Protein AF-A0A382Z2B5-F1 (afdb_monomer)

Radius of gyration: 28.98 Å; Cα contacts (8 Å, |Δi|>4): 302; chains: 1; bounding box: 84×44×71 Å

Organism: NCBI:txid408172

Nearest PDB structures (foldseek):
  7tsw-assembly3_C  TM=3.048E-01  e=2.345E-01  Homo sapiens
  3jzv-assembly1_A  TM=3.361E-01  e=9.614E-01  Rhodospirillum rubrum ATCC 11170
  7tsw-assembly5_E  TM=3.107E-01  e=5.013E-01  Homo sapiens
  7w3o-assembly2_B  TM=2.732E-01  e=3.428E-01  Homo sapiens
  3ebr-assembly1_A  TM=2.627E-01  e=5.899E-01  Cupriavidus pinatubonensis JMP134

Mean predicted aligned error: 12.62 Å

pLDDT: mean 83.78, std 19.38, range [42.56, 98.81]

Sequence (165 aa):
IAITVLVTGLALGCGNHHDHNGHSHGHDHDGHPHDHDDEGHAHEAPNGGVLVELGEDACYLEFLLDESNATRMTFLAHEFHPQEAYVKLPMAQIEVVAKVGDEERKLVFKPVVDALLGNNATHSSEYESAADWLKDTTTFKGRIVHLDFPGGVTHNKPFQFSEKN

Secondary structure (DSSP, 8-state):
---------------------------------------------TTSSEEEEETTTTEEEEEEE-TT-TTEEEEEEEE-SSS-EE--B--S-EEEEEEETTEEEEEEEEE---TTTT-BTTBBSEEEEE-GGGGG-SEEEEEEEEEEETTEEEEEEEEEEE---

Foldseek 3Di:
DDDDDDDDDDDDDDDDDDDDDDDDDDDDDDDDDPPPPPVPPPDDQPVQFDWDADQNQQKIKGWDQDPVDLQKIKIFIWHPPPHTDGFWFQALWWWKWWCDPNDTDIWIWGWDDDVVSPTDNGIHRMTMTGDPCSNVDQKTKMFGQWGAGRNGIDHRRIDIGHRDD

Structure (mmCIF, N/CA/C/O backbone):
data_AF-A0A382Z2B5-F1
#
_entry.id   AF-A0A382Z2B5-F1
#
loop_
_atom_site.group_PDB
_atom_site.id
_atom_site.type_symbol
_atom_site.label_atom_id
_atom_site.label_alt_id
_atom_site.label_comp_id
_atom_site.label_asym_id
_atom_site.label_entity_id
_atom_site.label_seq_id
_atom_site.pdbx_PDB_ins_code
_atom_site.Cartn_x
_atom_site.Cartn_y
_atom_site.Cartn_z
_atom_site.occupancy
_atom_site.B_iso_or_equiv
_atom_site.auth_seq_id
_atom_site.auth_comp_id
_atom_site.auth_asym_id
_atom_site.auth_atom_id
_atom_site.pdbx_PDB_model_num
ATOM 1 N N . ILE A 1 1 ? 59.968 -21.007 -37.759 1.00 47.94 1 ILE A N 1
ATOM 2 C CA . ILE A 1 1 ? 61.415 -20.688 -37.643 1.00 47.94 1 ILE A CA 1
ATOM 3 C C . ILE A 1 1 ? 61.484 -19.202 -37.287 1.00 47.94 1 ILE A C 1
ATOM 5 O O . ILE A 1 1 ? 60.863 -18.443 -38.013 1.00 47.94 1 ILE A O 1
ATOM 9 N N . ALA A 1 2 ? 62.079 -18.739 -36.186 1.00 45.12 2 ALA A N 1
ATOM 10 C CA . ALA A 1 2 ? 62.945 -19.417 -35.216 1.00 45.12 2 ALA A CA 1
ATOM 11 C C . ALA A 1 2 ? 62.451 -19.280 -33.757 1.00 45.12 2 ALA A C 1
ATOM 13 O O . ALA A 1 2 ? 61.670 -18.395 -33.430 1.00 45.12 2 ALA A O 1
ATOM 14 N N . ILE A 1 3 ? 62.943 -20.182 -32.906 1.00 51.78 3 ILE A N 1
ATOM 15 C CA . ILE A 1 3 ? 62.879 -20.165 -31.433 1.00 51.78 3 ILE A CA 1
ATOM 16 C C . ILE A 1 3 ? 64.261 -19.720 -30.928 1.00 51.78 3 ILE A C 1
ATOM 18 O O . ILE A 1 3 ? 65.235 -20.092 -31.582 1.00 51.78 3 ILE A O 1
ATOM 22 N N . THR A 1 4 ? 64.353 -19.003 -29.793 1.00 50.72 4 THR A N 1
ATOM 23 C CA . THR A 1 4 ? 65.436 -19.029 -28.757 1.00 50.72 4 THR A CA 1
ATOM 24 C C . THR A 1 4 ? 65.317 -17.771 -27.858 1.00 50.72 4 THR A C 1
ATOM 26 O O . THR A 1 4 ? 65.152 -16.704 -28.432 1.00 50.72 4 THR A O 1
ATOM 29 N N . VAL A 1 5 ? 65.456 -17.704 -26.516 1.00 48.62 5 VAL A N 1
ATOM 30 C CA . VAL A 1 5 ? 65.461 -18.607 -25.323 1.00 48.62 5 VAL A CA 1
ATOM 31 C C . VAL A 1 5 ? 66.385 -18.002 -24.224 1.00 48.62 5 VAL A C 1
ATOM 33 O O . VAL A 1 5 ? 67.326 -17.295 -24.575 1.00 48.62 5 VAL A O 1
ATOM 36 N N . LEU A 1 6 ? 66.148 -18.372 -22.937 1.00 44.47 6 LEU A N 1
ATOM 37 C CA . LEU A 1 6 ? 66.952 -18.135 -21.695 1.00 44.47 6 LEU A CA 1
ATOM 38 C C . LEU A 1 6 ? 66.955 -16.684 -21.123 1.00 44.47 6 LEU A C 1
ATOM 40 O O . LEU A 1 6 ? 66.713 -15.749 -21.873 1.00 44.47 6 LEU A O 1
ATOM 44 N N . VAL A 1 7 ? 67.165 -16.388 -19.819 1.00 51.75 7 VAL A N 1
ATOM 45 C CA . VAL A 1 7 ? 67.491 -17.161 -18.577 1.00 51.75 7 VAL A CA 1
ATOM 46 C C . VAL A 1 7 ? 66.603 -16.616 -17.419 1.00 51.75 7 VAL A C 1
ATOM 48 O O . VAL A 1 7 ? 66.526 -15.404 -17.260 1.00 51.75 7 VAL A O 1
ATOM 51 N N . THR A 1 8 ? 65.730 -17.380 -16.746 1.00 52.50 8 THR A N 1
ATOM 52 C CA . THR A 1 8 ? 65.886 -18.153 -15.476 1.00 52.50 8 THR A CA 1
ATOM 53 C C . THR A 1 8 ? 66.490 -17.430 -14.252 1.00 52.50 8 THR A C 1
ATOM 55 O O . THR A 1 8 ? 67.622 -16.965 -14.293 1.00 52.50 8 THR A O 1
ATOM 58 N N . GLY A 1 9 ? 65.792 -17.487 -13.107 1.00 47.41 9 GLY A N 1
ATOM 59 C CA . GLY A 1 9 ? 66.338 -17.210 -11.770 1.00 47.41 9 GLY A CA 1
ATOM 60 C C . GLY A 1 9 ? 65.622 -18.048 -10.700 1.00 47.41 9 GLY A C 1
ATOM 61 O O . GLY A 1 9 ? 64.407 -17.950 -10.563 1.00 47.41 9 GLY A O 1
ATOM 62 N N . LEU A 1 10 ? 66.364 -18.893 -9.975 1.00 52.56 10 LEU A N 1
ATOM 63 C CA . LEU A 1 10 ? 65.863 -19.798 -8.928 1.00 52.56 10 LEU A CA 1
ATOM 64 C C . LEU A 1 10 ? 66.629 -19.580 -7.614 1.00 52.56 10 LEU A C 1
ATOM 66 O O . LEU A 1 10 ? 67.855 -19.642 -7.607 1.00 52.56 10 LEU A O 1
ATOM 70 N N . ALA A 1 11 ? 65.893 -19.442 -6.511 1.00 53.88 11 ALA A N 1
ATOM 71 C CA . ALA A 1 11 ? 66.287 -19.806 -5.145 1.00 53.88 11 ALA A CA 1
ATOM 72 C C . ALA A 1 11 ? 64.968 -20.009 -4.366 1.00 53.88 11 ALA A C 1
ATOM 74 O O . ALA A 1 11 ? 64.137 -19.110 -4.358 1.00 53.88 11 ALA A O 1
ATOM 75 N N . LEU A 1 12 ? 64.582 -21.200 -3.894 1.00 53.06 12 LEU A N 1
ATOM 76 C CA . LEU A 1 12 ? 65.213 -22.054 -2.875 1.00 53.06 12 LEU A CA 1
ATOM 77 C C . LEU A 1 12 ? 65.399 -21.346 -1.523 1.00 53.06 12 LEU A C 1
ATOM 79 O O . LEU A 1 12 ? 66.467 -20.824 -1.223 1.00 53.06 12 LEU A O 1
ATOM 83 N N . GLY A 1 13 ? 64.353 -21.412 -0.695 1.00 42.56 13 GLY A N 1
ATOM 84 C CA . GLY A 1 13 ? 64.420 -21.277 0.761 1.00 42.56 13 GLY A CA 1
ATOM 85 C C . GLY A 1 13 ? 63.760 -22.503 1.402 1.00 42.56 13 GLY A C 1
ATOM 86 O O . GLY A 1 13 ? 62.667 -22.886 0.991 1.00 42.56 13 GLY A O 1
ATOM 87 N N . CYS A 1 14 ? 64.434 -23.139 2.364 1.00 55.88 14 CYS A N 1
ATOM 88 C CA . CYS A 1 14 ? 64.019 -24.401 2.990 1.00 55.88 14 CYS A CA 1
ATOM 89 C C . CYS A 1 14 ? 63.964 -24.284 4.524 1.00 55.88 14 CYS A C 1
ATOM 91 O O . CYS A 1 14 ? 64.763 -23.556 5.107 1.00 55.88 14 CYS A O 1
ATOM 93 N N . GLY A 1 15 ? 63.121 -25.107 5.163 1.00 43.97 15 GLY A N 1
ATOM 94 C CA . GLY A 1 15 ? 63.064 -25.311 6.624 1.00 43.97 15 GLY A CA 1
ATOM 95 C C . GLY A 1 15 ? 61.933 -24.535 7.325 1.00 43.97 15 GLY A C 1
ATOM 96 O O . GLY A 1 15 ? 61.539 -23.478 6.852 1.00 43.97 15 GLY A O 1
ATOM 97 N N . ASN A 1 16 ? 61.362 -24.999 8.444 1.00 51.41 16 ASN A N 1
ATOM 98 C CA . ASN A 1 16 ? 61.611 -26.231 9.211 1.00 51.41 16 ASN A CA 1
ATOM 99 C C . ASN A 1 16 ? 60.331 -26.689 9.964 1.00 51.41 16 ASN A C 1
ATOM 101 O O . ASN A 1 16 ? 59.386 -25.920 10.102 1.00 51.41 16 ASN A O 1
ATOM 105 N N . HIS A 1 17 ? 60.311 -27.940 10.433 1.00 49.94 17 HIS A N 1
ATOM 106 C CA . HIS A 1 17 ? 59.176 -28.646 11.057 1.00 49.94 17 HIS A CA 1
ATOM 107 C C . HIS A 1 17 ? 59.132 -28.507 12.609 1.00 49.94 17 HIS A C 1
ATOM 109 O O . HIS A 1 17 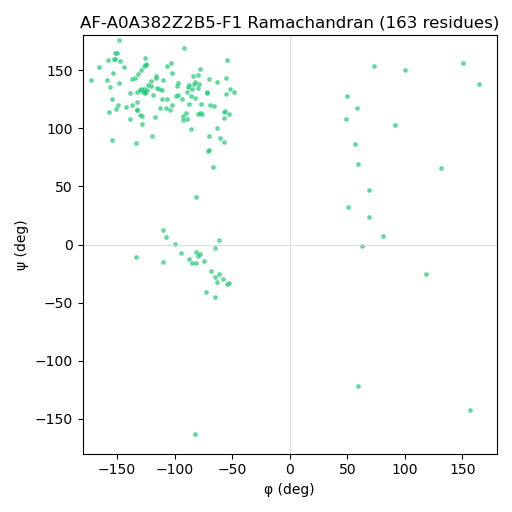? 60.141 -28.153 13.217 1.00 49.94 17 HIS A O 1
ATOM 115 N N . HIS A 1 18 ? 58.003 -28.932 13.204 1.00 45.88 18 HIS A N 1
ATOM 116 C CA . HIS A 1 18 ? 57.774 -29.425 14.588 1.00 45.88 18 HIS A CA 1
ATOM 117 C C . HIS A 1 18 ? 57.370 -28.473 15.747 1.00 45.88 18 HIS A C 1
ATOM 119 O O . HIS A 1 18 ? 58.195 -27.805 16.359 1.00 45.88 18 HIS A O 1
ATOM 125 N N . ASP A 1 19 ? 56.071 -28.524 16.081 1.00 51.38 19 ASP A N 1
ATOM 126 C CA . ASP A 1 19 ? 55.463 -29.135 17.291 1.00 51.38 19 ASP A CA 1
ATOM 127 C C . ASP A 1 19 ? 55.830 -28.717 18.746 1.00 51.38 19 ASP A C 1
ATOM 129 O O . ASP A 1 19 ? 56.902 -28.995 19.271 1.00 51.38 19 ASP A O 1
ATOM 133 N N . HIS A 1 20 ? 54.790 -28.203 19.427 1.00 54.84 20 HIS A N 1
ATOM 134 C CA . HIS A 1 20 ? 54.357 -28.374 20.836 1.00 54.84 20 HIS A CA 1
ATOM 135 C C . HIS A 1 20 ? 55.311 -28.225 22.054 1.00 54.84 20 HIS A C 1
ATOM 137 O O . HIS A 1 20 ? 55.990 -29.162 22.464 1.00 54.84 20 HIS A O 1
ATOM 143 N N . ASN A 1 21 ? 55.134 -27.119 22.796 1.00 50.44 21 ASN A N 1
ATOM 144 C CA . ASN A 1 21 ? 54.899 -27.060 24.261 1.00 50.44 21 ASN A CA 1
ATOM 145 C C . ASN A 1 21 ? 54.574 -25.592 24.647 1.00 50.44 21 ASN A C 1
ATOM 147 O O . ASN A 1 21 ? 55.176 -24.681 24.096 1.00 50.44 21 ASN A O 1
ATOM 151 N N . GLY A 1 22 ? 53.667 -25.243 25.564 1.00 50.78 22 GLY A N 1
ATOM 152 C CA . GLY A 1 22 ? 52.911 -26.072 26.503 1.00 50.78 22 GLY A CA 1
ATOM 153 C C . GLY A 1 22 ? 52.973 -25.517 27.934 1.00 50.78 22 GLY A C 1
ATOM 154 O O . GLY A 1 22 ? 53.540 -26.177 28.795 1.00 50.78 22 GLY A O 1
ATOM 155 N N . HIS A 1 23 ? 52.403 -24.332 28.205 1.00 53.34 23 HIS A N 1
ATOM 156 C CA . HIS A 1 23 ? 52.225 -23.822 29.576 1.00 53.34 23 HIS A CA 1
ATOM 157 C C . HIS A 1 23 ? 50.897 -23.078 29.753 1.00 53.34 23 HIS A C 1
ATOM 159 O O . HIS A 1 23 ? 50.653 -22.052 29.124 1.00 53.34 23 HIS A O 1
ATOM 165 N N . SER A 1 24 ? 50.057 -23.605 30.643 1.00 54.62 24 SER A N 1
ATOM 166 C CA . SER A 1 24 ? 48.762 -23.036 31.007 1.00 54.62 24 SER A CA 1
ATOM 167 C C . SER A 1 24 ? 48.903 -21.976 32.099 1.00 54.62 24 SER A C 1
ATOM 169 O O . SER A 1 24 ? 49.481 -22.253 33.147 1.00 54.62 24 SER A O 1
ATOM 171 N N . HIS A 1 25 ? 48.250 -20.831 31.919 1.00 54.12 25 HIS A N 1
ATOM 172 C CA . HIS A 1 25 ? 47.715 -20.038 33.024 1.00 54.12 25 HIS A CA 1
ATOM 173 C C . HIS A 1 25 ? 46.279 -19.666 32.664 1.00 54.12 25 HIS A C 1
ATOM 175 O O . HIS A 1 25 ? 46.042 -19.014 31.652 1.00 54.12 25 HIS A O 1
ATOM 181 N N . GLY A 1 26 ? 45.325 -20.171 33.446 1.00 51.16 26 GLY A N 1
ATOM 182 C CA . GLY A 1 26 ? 43.907 -19.963 33.188 1.00 51.16 26 GLY A CA 1
ATOM 183 C C . GLY A 1 26 ? 43.441 -18.595 33.666 1.00 51.16 26 GLY A C 1
ATOM 184 O O . GLY A 1 26 ? 43.721 -18.207 34.798 1.00 51.16 26 GLY A O 1
ATOM 185 N N . HIS A 1 27 ? 42.671 -17.926 32.816 1.00 51.59 27 HIS A N 1
ATOM 186 C CA . HIS A 1 27 ? 41.601 -17.035 33.234 1.00 51.59 27 HIS A CA 1
ATOM 187 C C . HIS A 1 27 ? 40.381 -17.385 32.391 1.00 51.59 27 HIS A C 1
ATOM 189 O O . HIS A 1 27 ? 40.426 -17.276 31.165 1.00 51.59 27 HIS A O 1
ATOM 195 N N . ASP A 1 28 ? 39.329 -17.859 33.050 1.00 54.38 28 ASP A N 1
ATOM 196 C CA . ASP A 1 28 ? 38.048 -18.125 32.416 1.00 54.38 28 ASP A CA 1
ATOM 197 C C . ASP A 1 28 ? 37.437 -16.804 31.943 1.00 54.38 28 ASP A C 1
ATOM 199 O O . ASP A 1 28 ? 37.153 -15.917 32.748 1.00 54.38 28 ASP A O 1
ATOM 203 N N . HIS A 1 29 ? 37.212 -16.692 30.637 1.00 59.47 29 HIS A N 1
ATOM 204 C CA . HIS A 1 29 ? 36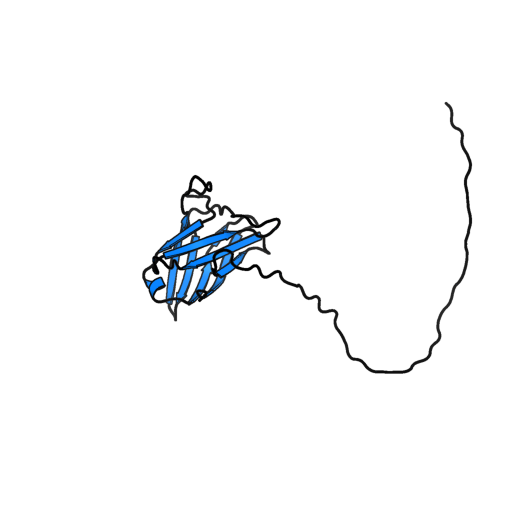.230 -15.769 30.092 1.00 59.47 29 HIS A CA 1
ATOM 205 C C . HIS A 1 29 ? 35.341 -16.539 29.125 1.00 59.47 29 HIS A C 1
ATOM 207 O O . HIS A 1 29 ? 35.789 -17.017 28.082 1.00 59.47 29 HIS A O 1
ATOM 213 N N . ASP A 1 30 ? 34.089 -16.690 29.555 1.00 55.03 30 ASP A N 1
ATOM 214 C CA . ASP A 1 30 ? 33.001 -17.305 28.810 1.00 55.03 30 ASP A CA 1
ATOM 215 C C . ASP A 1 30 ? 32.784 -16.662 27.439 1.00 55.03 30 ASP A C 1
ATOM 217 O O . ASP A 1 30 ? 33.169 -15.522 27.174 1.00 55.03 30 ASP A O 1
ATOM 221 N N . GLY A 1 31 ? 32.137 -17.441 26.576 1.00 53.84 31 GLY A N 1
ATOM 222 C CA . GLY A 1 31 ? 31.957 -17.161 25.164 1.00 53.84 31 GLY A CA 1
ATOM 223 C C . GLY A 1 31 ? 31.461 -15.758 24.821 1.00 53.84 31 GLY A C 1
ATOM 224 O O . GLY A 1 31 ? 30.403 -15.315 25.263 1.00 53.84 31 GLY A O 1
ATOM 225 N N . HIS A 1 32 ? 32.164 -15.154 23.870 1.00 59.28 32 HIS A N 1
ATOM 226 C CA . HIS A 1 32 ? 31.508 -14.364 22.844 1.00 59.28 32 HIS A CA 1
ATOM 227 C C . HIS A 1 32 ? 31.235 -15.287 21.651 1.00 59.28 32 HIS A C 1
ATOM 229 O O . HIS A 1 32 ? 32.189 -15.664 20.961 1.00 59.28 32 HIS A O 1
ATOM 235 N N . PRO A 1 33 ? 29.976 -15.700 21.394 1.00 58.31 33 PRO A N 1
ATOM 236 C CA . PRO A 1 33 ? 29.624 -16.068 20.034 1.00 58.31 33 PRO A CA 1
ATOM 237 C C . PRO A 1 33 ? 29.950 -14.872 19.133 1.00 58.31 33 PRO A C 1
ATOM 239 O O . PRO A 1 33 ? 29.788 -13.717 19.529 1.00 58.31 33 PRO A O 1
ATOM 242 N N . HIS A 1 34 ? 30.425 -15.146 17.922 1.00 56.19 34 HIS A N 1
ATOM 243 C CA . HIS A 1 34 ? 30.306 -14.154 16.868 1.00 56.19 34 HIS A CA 1
ATOM 244 C C . HIS A 1 34 ? 28.824 -14.097 16.522 1.00 56.19 34 HIS A C 1
ATOM 246 O O . HIS A 1 34 ? 28.344 -14.924 15.745 1.00 56.19 34 HIS A O 1
ATOM 252 N N . ASP A 1 35 ? 28.110 -13.173 17.162 1.00 49.75 35 ASP A N 1
ATOM 253 C CA . ASP A 1 35 ? 26.801 -12.768 16.690 1.00 49.75 35 ASP A CA 1
ATOM 254 C C . ASP A 1 35 ? 27.007 -12.278 15.256 1.00 49.75 35 ASP A C 1
ATOM 256 O O . ASP A 1 35 ? 27.667 -11.273 14.984 1.00 49.75 35 ASP A O 1
ATOM 260 N N . HIS A 1 36 ? 26.507 -13.079 14.318 1.00 49.00 36 HIS A N 1
ATOM 261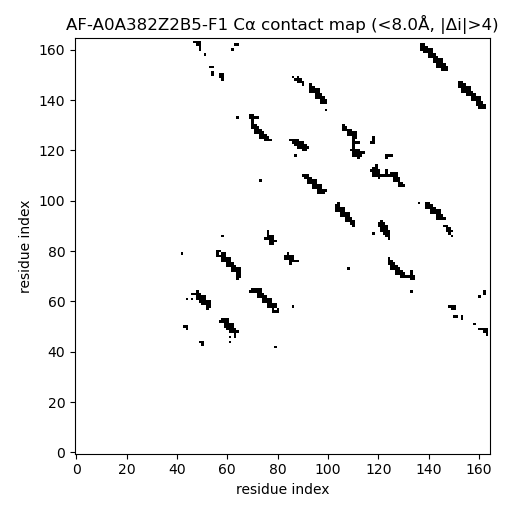 C CA . HIS A 1 36 ? 26.152 -12.579 13.009 1.00 49.00 36 HIS A CA 1
ATOM 262 C C . HIS A 1 36 ? 24.924 -11.707 13.239 1.00 49.00 36 HIS A C 1
ATOM 264 O O . HIS A 1 36 ? 23.791 -12.162 13.084 1.00 49.00 36 HIS A O 1
ATOM 270 N N . AS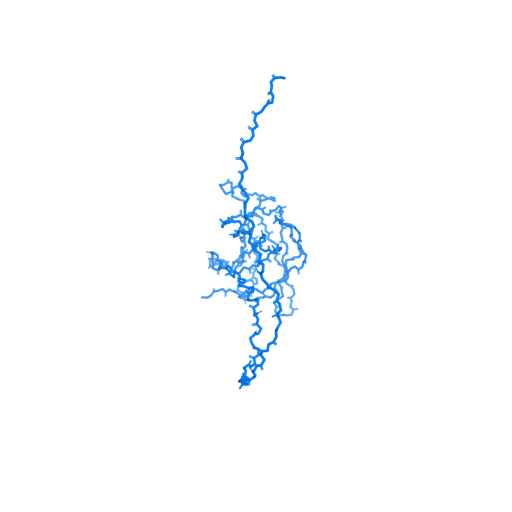P A 1 37 ? 25.173 -10.470 13.665 1.00 44.50 37 ASP A N 1
ATOM 271 C CA . ASP A 1 37 ? 24.234 -9.387 13.458 1.00 44.50 37 ASP A CA 1
ATOM 272 C C . ASP A 1 37 ? 24.073 -9.265 11.938 1.00 44.50 37 ASP A C 1
ATOM 274 O O . ASP A 1 37 ? 24.837 -8.583 11.251 1.00 44.50 37 ASP A O 1
ATOM 278 N N . ASP A 1 38 ? 23.084 -9.981 11.399 1.00 46.91 38 ASP A N 1
ATOM 279 C CA . ASP A 1 38 ? 22.371 -9.529 10.217 1.00 46.91 38 ASP A CA 1
ATOM 280 C C . ASP A 1 38 ? 21.814 -8.149 10.594 1.00 46.91 38 ASP A C 1
ATOM 282 O O . ASP A 1 38 ? 20.720 -8.037 11.154 1.00 46.91 38 ASP A O 1
ATOM 286 N N . GLU A 1 39 ? 22.615 -7.100 10.364 1.00 48.09 39 GLU A N 1
ATOM 287 C CA . GLU A 1 39 ? 22.248 -5.689 10.511 1.00 48.09 39 GLU A CA 1
ATOM 288 C C . GLU A 1 39 ? 21.188 -5.351 9.457 1.00 48.09 39 GLU A C 1
ATOM 290 O O . GLU A 1 39 ? 21.432 -4.595 8.517 1.00 48.09 39 GLU A O 1
ATOM 295 N N . GLY A 1 40 ? 20.004 -5.952 9.603 1.00 49.41 40 GLY A N 1
ATOM 296 C CA . GLY A 1 40 ? 18.863 -5.790 8.724 1.00 49.41 40 GLY A CA 1
ATOM 297 C C . GLY A 1 40 ? 18.581 -4.309 8.570 1.00 49.41 40 GLY A C 1
ATOM 298 O O . GLY A 1 40 ? 18.214 -3.631 9.534 1.00 49.41 40 GLY A O 1
ATOM 299 N N . HIS A 1 41 ? 18.813 -3.805 7.361 1.00 62.78 41 HIS A N 1
ATOM 300 C CA . HIS A 1 41 ? 18.691 -2.397 7.028 1.00 62.78 41 HIS A CA 1
ATOM 301 C C . HIS A 1 41 ? 17.209 -2.013 7.023 1.00 62.78 41 HIS A C 1
ATOM 303 O O . HIS A 1 41 ? 16.558 -1.961 5.987 1.00 62.78 41 HIS A O 1
ATOM 309 N N . ALA A 1 42 ? 16.658 -1.771 8.213 1.00 71.56 42 ALA A N 1
ATOM 310 C CA . ALA A 1 42 ? 15.280 -1.347 8.383 1.00 71.56 42 ALA A CA 1
ATOM 311 C C . ALA A 1 42 ? 15.084 0.019 7.712 1.00 71.56 42 ALA A C 1
ATOM 313 O O . ALA A 1 42 ? 15.450 1.057 8.267 1.00 71.56 42 ALA A O 1
ATOM 314 N N . HIS A 1 43 ? 14.521 0.009 6.505 1.00 82.75 43 HIS A N 1
ATOM 315 C CA . HIS A 1 43 ? 14.213 1.228 5.773 1.00 82.75 43 HIS A CA 1
ATOM 316 C C . HIS A 1 43 ? 13.176 2.065 6.532 1.00 82.75 43 HIS A C 1
ATOM 318 O O . HIS A 1 43 ? 12.210 1.545 7.097 1.00 82.75 43 HIS A O 1
ATOM 324 N N . GLU A 1 44 ? 13.371 3.383 6.538 1.00 88.44 44 GLU A N 1
ATOM 325 C CA . GLU A 1 44 ? 12.346 4.319 6.985 1.00 88.44 44 GLU A CA 1
ATOM 326 C C . GLU A 1 44 ? 11.318 4.528 5.864 1.00 88.44 44 GLU A C 1
ATOM 328 O O . GLU A 1 44 ? 11.645 4.474 4.682 1.00 88.44 44 GLU A O 1
ATOM 333 N N . ALA A 1 45 ? 10.057 4.732 6.243 1.00 91.38 45 ALA A N 1
ATOM 334 C CA . ALA A 1 45 ? 8.948 4.907 5.311 1.00 91.38 45 ALA A CA 1
ATOM 335 C C . ALA A 1 45 ? 9.000 6.329 4.703 1.00 91.38 45 ALA A C 1
ATOM 337 O O . ALA A 1 45 ? 8.806 7.281 5.468 1.00 91.38 45 ALA A O 1
ATOM 338 N N . PRO A 1 46 ? 9.271 6.508 3.390 1.00 92.25 46 PRO A N 1
ATOM 339 C CA . PRO A 1 46 ? 9.596 7.823 2.819 1.00 92.25 46 PRO A CA 1
ATOM 340 C C . PRO A 1 46 ? 8.490 8.876 2.945 1.00 92.25 46 PRO A C 1
ATOM 342 O O . PRO A 1 46 ? 8.774 10.073 2.956 1.00 92.25 46 PRO A O 1
ATOM 345 N N . ASN A 1 47 ? 7.235 8.441 3.054 1.00 92.88 47 ASN A N 1
ATOM 346 C CA . ASN A 1 47 ? 6.053 9.290 3.149 1.00 92.88 47 ASN A CA 1
ATOM 347 C C . ASN A 1 47 ? 5.408 9.237 4.553 1.00 92.88 47 ASN A C 1
ATOM 349 O O . ASN A 1 47 ? 4.294 9.720 4.740 1.00 92.88 47 ASN A O 1
ATOM 353 N N . GLY A 1 48 ? 6.092 8.667 5.555 1.00 92.19 48 GLY A N 1
ATOM 354 C CA . GLY A 1 48 ? 5.601 8.558 6.935 1.00 92.19 48 GLY A CA 1
ATOM 355 C C . GLY A 1 48 ? 4.634 7.394 7.192 1.00 92.19 48 GLY A C 1
ATOM 356 O O . GLY A 1 48 ? 4.101 7.269 8.293 1.00 92.19 48 GLY A O 1
ATOM 357 N N . GLY A 1 49 ? 4.425 6.505 6.224 1.00 94.88 49 GLY A N 1
ATOM 358 C CA . GLY A 1 49 ? 3.508 5.373 6.319 1.00 94.88 49 GLY A CA 1
ATOM 359 C C . GLY A 1 49 ? 4.066 4.137 7.031 1.00 94.88 49 GLY A C 1
ATOM 360 O O . GLY A 1 49 ? 5.077 4.163 7.746 1.00 94.88 49 GLY A O 1
ATOM 361 N N . VAL A 1 50 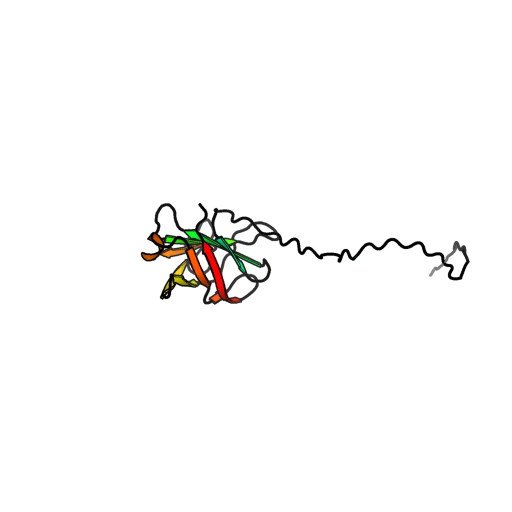? 3.383 3.012 6.815 1.00 96.06 50 VAL A N 1
ATOM 362 C CA . VAL A 1 50 ? 3.756 1.676 7.305 1.00 96.06 50 VAL A CA 1
ATOM 363 C C . VAL A 1 50 ? 4.331 0.853 6.158 1.00 96.06 50 VAL A C 1
ATOM 365 O O . VAL A 1 50 ? 3.602 0.523 5.225 1.00 96.06 50 VAL A O 1
ATOM 368 N N . LEU A 1 51 ? 5.610 0.482 6.246 1.00 96.00 51 LEU A N 1
ATOM 369 C CA . LEU A 1 51 ? 6.260 -0.381 5.259 1.00 96.00 51 LEU A CA 1
ATOM 370 C C . LEU A 1 51 ? 5.903 -1.862 5.449 1.00 96.00 51 LEU A C 1
ATOM 372 O O . LEU A 1 51 ? 5.897 -2.388 6.564 1.00 96.00 51 LEU A O 1
ATOM 376 N N . VAL A 1 52 ? 5.664 -2.544 4.331 1.00 96.06 52 VAL A N 1
ATOM 377 C CA . VAL A 1 52 ? 5.465 -3.992 4.226 1.00 96.06 52 VAL A CA 1
ATOM 378 C C . VAL A 1 52 ? 6.399 -4.532 3.146 1.00 96.06 52 VAL A C 1
ATOM 380 O O . VAL A 1 52 ? 6.140 -4.378 1.956 1.00 96.06 52 VAL A O 1
ATOM 383 N N . GLU A 1 53 ? 7.483 -5.168 3.578 1.00 94.81 53 GLU A N 1
ATOM 384 C CA . GLU A 1 53 ? 8.493 -5.799 2.721 1.00 94.81 53 GLU A CA 1
ATOM 385 C C . GLU A 1 53 ? 7.946 -7.057 2.018 1.00 94.81 53 GLU A C 1
ATOM 387 O O . GLU A 1 53 ? 7.183 -7.844 2.597 1.00 94.81 53 GLU A O 1
ATOM 392 N N . LEU A 1 54 ? 8.340 -7.272 0.766 1.00 93.62 54 LEU A N 1
ATOM 393 C CA . LEU A 1 54 ? 7.938 -8.370 -0.104 1.00 93.62 54 LEU A CA 1
ATOM 394 C C . LEU A 1 54 ? 9.171 -8.981 -0.781 1.00 93.62 54 LEU A C 1
ATOM 396 O O . LEU A 1 54 ? 9.854 -8.320 -1.556 1.00 93.62 54 LEU A O 1
ATOM 400 N N . GLY A 1 55 ? 9.367 -10.284 -0.569 1.00 85.56 55 GLY A N 1
ATOM 401 C CA . GLY A 1 55 ? 10.303 -11.087 -1.353 1.00 85.56 55 GLY A CA 1
ATOM 402 C C . GLY A 1 55 ? 11.779 -10.761 -1.136 1.00 85.56 55 GLY A C 1
ATOM 403 O O . GLY A 1 55 ? 12.480 -10.663 -2.135 1.00 85.56 55 GLY A O 1
ATOM 404 N N . GLU A 1 56 ? 12.225 -10.630 0.120 1.00 86.12 56 GLU A N 1
ATOM 405 C CA . GLU A 1 56 ? 13.634 -10.397 0.485 1.00 86.12 56 GLU A CA 1
ATOM 406 C C . GLU A 1 56 ? 14.146 -9.101 -0.165 1.00 86.12 56 GLU A C 1
ATOM 408 O O . GLU A 1 56 ? 14.914 -9.105 -1.125 1.00 86.12 56 GLU A O 1
ATOM 413 N N . ASP A 1 57 ? 13.613 -7.980 0.329 1.00 83.88 57 ASP A N 1
ATOM 414 C CA . ASP A 1 57 ? 13.884 -6.600 -0.112 1.00 83.88 57 ASP A CA 1
ATOM 415 C C . ASP A 1 57 ? 13.506 -6.232 -1.562 1.00 83.88 57 ASP A C 1
ATOM 417 O O . ASP A 1 57 ? 13.633 -5.069 -1.955 1.00 83.88 57 ASP A O 1
ATOM 421 N N . ALA A 1 58 ? 12.977 -7.168 -2.356 1.00 88.00 58 ALA A N 1
ATOM 422 C CA . ALA A 1 58 ? 12.646 -6.936 -3.765 1.00 88.00 58 ALA A CA 1
ATOM 423 C C . ALA A 1 58 ? 11.555 -5.871 -3.999 1.00 88.00 58 ALA A C 1
ATOM 425 O O . ALA A 1 58 ? 11.579 -5.179 -5.017 1.00 88.00 58 ALA A O 1
ATOM 426 N N . CYS A 1 59 ? 10.585 -5.728 -3.090 1.00 94.06 59 CYS A N 1
ATOM 427 C CA . CYS A 1 59 ? 9.603 -4.644 -3.140 1.00 94.06 59 CYS A CA 1
ATOM 428 C C . CYS A 1 59 ? 9.060 -4.313 -1.746 1.00 94.06 59 CYS A C 1
ATOM 430 O O . CYS A 1 59 ? 8.892 -5.184 -0.899 1.00 94.06 59 CYS A O 1
ATOM 432 N N . TYR A 1 60 ? 8.726 -3.050 -1.521 1.00 96.31 60 TYR A N 1
ATOM 433 C CA . TYR A 1 60 ? 8.147 -2.536 -0.290 1.00 96.31 60 TYR A CA 1
ATOM 434 C C . TYR A 1 60 ? 6.829 -1.826 -0.589 1.00 96.31 60 TYR A C 1
ATOM 436 O O . TYR A 1 60 ? 6.772 -0.993 -1.490 1.00 96.31 60 TYR A O 1
ATOM 444 N N . LEU A 1 61 ? 5.772 -2.112 0.174 1.00 97.62 61 LEU A N 1
ATOM 445 C CA . LEU A 1 61 ? 4.540 -1.317 0.136 1.00 97.62 61 LEU A CA 1
ATOM 446 C C . LEU A 1 61 ? 4.480 -0.387 1.341 1.00 97.62 61 LEU A C 1
ATOM 448 O O . LEU A 1 61 ? 4.445 -0.862 2.473 1.00 97.62 61 LEU A O 1
ATOM 452 N N . GLU A 1 62 ? 4.418 0.916 1.110 1.00 97.69 62 GLU A N 1
ATOM 453 C CA . GLU A 1 62 ? 4.153 1.913 2.140 1.00 97.69 62 GLU A CA 1
ATOM 454 C C . GLU A 1 62 ? 2.651 2.208 2.193 1.00 97.69 62 GLU A C 1
ATOM 456 O O . GLU A 1 62 ? 2.111 2.797 1.263 1.00 97.69 62 GLU A O 1
ATOM 461 N N . PHE A 1 63 ? 1.963 1.803 3.262 1.00 98.00 63 PHE A N 1
ATOM 462 C CA . PHE A 1 63 ? 0.543 2.102 3.481 1.00 98.00 63 PHE A CA 1
ATOM 463 C C . PHE A 1 63 ? 0.362 3.421 4.237 1.00 98.00 63 PHE A C 1
ATOM 465 O O . PHE A 1 63 ? 0.959 3.608 5.301 1.00 98.00 63 PHE A O 1
ATOM 472 N N . LEU A 1 64 ? -0.520 4.287 3.734 1.00 96.19 64 LEU A N 1
ATOM 473 C CA . LEU A 1 64 ? -0.842 5.602 4.293 1.00 96.19 64 LEU A CA 1
ATOM 474 C C . LEU A 1 64 ? -2.356 5.783 4.437 1.00 96.19 64 LEU A C 1
ATOM 476 O O . LEU A 1 64 ? -3.105 5.532 3.492 1.00 96.19 64 LEU A O 1
ATOM 480 N N . LEU A 1 65 ? -2.804 6.266 5.596 1.00 95.81 65 LEU A N 1
ATOM 481 C CA . LEU A 1 65 ? -4.137 6.855 5.734 1.00 95.81 65 LEU A CA 1
ATOM 482 C C . LEU A 1 65 ? -4.062 8.323 5.284 1.00 95.81 65 LEU A C 1
ATOM 484 O O . LEU A 1 65 ? -3.091 9.009 5.585 1.00 95.81 65 LEU A O 1
ATOM 488 N N . ASP A 1 66 ? -5.051 8.800 4.531 1.00 92.88 66 ASP A N 1
ATOM 489 C CA . ASP A 1 66 ? -5.064 10.177 4.031 1.00 92.88 66 ASP A CA 1
ATOM 490 C C . ASP A 1 66 ? -5.533 11.167 5.109 1.00 92.88 66 ASP A C 1
ATOM 492 O O . ASP A 1 66 ? -6.718 11.213 5.452 1.00 92.88 66 ASP A O 1
ATOM 496 N N . GLU A 1 67 ? -4.615 12.019 5.571 1.00 88.94 67 GLU A N 1
ATOM 497 C CA . GLU A 1 67 ? -4.872 13.111 6.524 1.00 88.94 67 GLU A CA 1
ATOM 498 C C . GLU A 1 67 ? -6.023 14.040 6.090 1.00 88.94 67 GLU A C 1
ATOM 500 O O . GLU A 1 67 ? -6.766 14.563 6.924 1.00 88.94 67 GLU A O 1
ATOM 505 N N . SER A 1 68 ? -6.198 14.250 4.780 1.00 91.88 68 SER A N 1
ATOM 506 C CA . SER A 1 68 ? -7.252 15.107 4.221 1.00 91.88 68 SER A CA 1
ATOM 507 C C . SER A 1 68 ? -8.591 14.384 4.038 1.00 91.88 68 SER A C 1
ATOM 509 O O . SER A 1 68 ? -9.623 15.038 3.853 1.00 91.88 68 SER A O 1
ATOM 511 N N . ASN A 1 69 ? -8.610 13.050 4.080 1.00 94.50 69 ASN A N 1
ATOM 512 C CA . ASN A 1 69 ? -9.817 12.238 3.960 1.00 94.50 69 ASN A CA 1
ATOM 513 C C . ASN A 1 69 ? -9.647 10.872 4.643 1.00 94.50 69 ASN A C 1
ATOM 515 O O . ASN A 1 69 ? -9.352 9.874 3.991 1.00 94.50 69 ASN A O 1
ATOM 519 N N . ALA A 1 70 ? -9.992 10.792 5.928 1.00 93.50 70 ALA A N 1
ATOM 520 C CA . ALA A 1 70 ? -9.890 9.577 6.743 1.00 93.50 70 ALA A CA 1
ATOM 521 C C . ALA A 1 70 ? -10.739 8.359 6.278 1.00 93.50 70 ALA A C 1
ATOM 523 O O . ALA A 1 70 ? -10.768 7.338 6.956 1.00 93.50 70 ALA A O 1
ATOM 524 N N . THR A 1 71 ? -11.448 8.416 5.138 1.00 96.75 71 THR A N 1
ATOM 525 C CA . THR A 1 71 ? -11.976 7.199 4.468 1.00 96.75 71 THR A CA 1
ATOM 526 C C . THR A 1 71 ? -11.001 6.553 3.502 1.00 96.75 71 THR A C 1
ATOM 528 O O . THR A 1 71 ? -11.280 5.461 3.012 1.00 96.75 71 THR A O 1
ATOM 531 N N . AR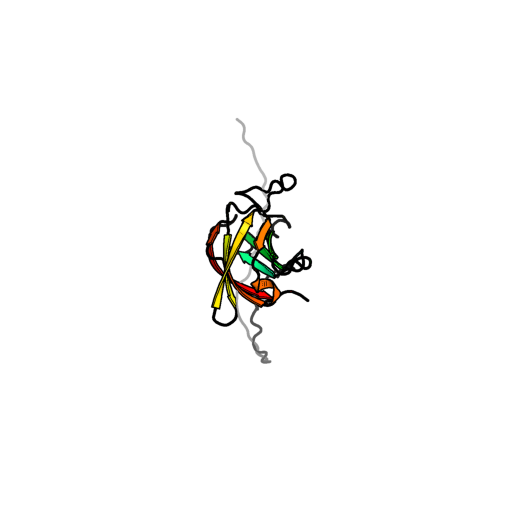G A 1 72 ? -9.920 7.242 3.150 1.00 97.62 72 ARG A N 1
ATOM 532 C CA . ARG A 1 72 ? -9.082 6.941 1.998 1.00 97.62 72 ARG A CA 1
ATOM 533 C C . ARG A 1 72 ? -7.736 6.442 2.488 1.00 97.62 72 ARG A C 1
ATOM 535 O O . ARG A 1 72 ? -7.080 7.086 3.298 1.00 97.62 72 ARG A O 1
ATOM 542 N N . MET A 1 73 ? -7.359 5.267 2.010 1.00 97.81 73 MET A N 1
ATOM 543 C CA . MET A 1 73 ? -6.054 4.675 2.247 1.00 97.81 73 MET A CA 1
ATOM 544 C C . MET A 1 73 ? -5.370 4.499 0.901 1.00 97.81 73 MET A C 1
ATOM 546 O O . MET A 1 73 ? -5.940 3.903 -0.017 1.00 97.81 73 MET A O 1
ATOM 550 N N . THR A 1 74 ? -4.145 4.991 0.812 1.00 98.00 74 THR A N 1
ATOM 551 C CA . THR A 1 74 ? -3.258 4.790 -0.330 1.00 98.00 74 THR A CA 1
ATOM 552 C C . THR A 1 74 ? -2.169 3.808 0.080 1.00 98.00 74 THR A C 1
ATOM 554 O O . THR A 1 74 ? -1.829 3.698 1.260 1.00 98.00 74 THR A O 1
ATOM 557 N N . PHE A 1 75 ? -1.602 3.083 -0.877 1.00 98.12 75 PHE A N 1
ATOM 558 C CA . PHE A 1 75 ? -0.237 2.610 -0.711 1.00 98.12 75 PHE A CA 1
ATOM 559 C C . PHE A 1 75 ? 0.622 2.956 -1.921 1.00 98.12 75 PHE A C 1
ATOM 561 O O . PHE A 1 75 ? 0.141 3.023 -3.058 1.00 98.12 75 PHE A O 1
ATOM 568 N N . LEU A 1 76 ? 1.904 3.148 -1.641 1.00 98.19 76 LEU A N 1
ATOM 569 C CA . LEU A 1 76 ? 2.962 3.370 -2.612 1.00 98.19 76 LEU A CA 1
ATOM 570 C C . LEU A 1 76 ? 3.867 2.135 -2.651 1.00 98.19 76 LEU A C 1
ATOM 572 O O . LEU A 1 76 ? 4.109 1.504 -1.625 1.00 98.19 76 LEU A O 1
ATOM 576 N N . ALA A 1 77 ? 4.329 1.752 -3.836 1.00 97.62 77 ALA A N 1
ATOM 577 C CA . ALA A 1 77 ? 5.214 0.613 -4.045 1.00 97.62 77 ALA A CA 1
ATOM 578 C C . ALA A 1 77 ? 6.630 1.099 -4.371 1.00 97.62 77 ALA A C 1
ATOM 580 O O . ALA A 1 77 ? 6.823 1.862 -5.320 1.00 97.62 77 ALA A O 1
ATOM 581 N N . HIS A 1 78 ? 7.608 0.632 -3.600 1.00 95.56 78 HIS A N 1
ATOM 582 C CA . HIS A 1 78 ? 9.000 1.071 -3.619 1.00 95.56 78 HIS A CA 1
ATOM 583 C C . HIS A 1 78 ? 9.958 -0.106 -3.841 1.00 95.56 78 HIS A C 1
ATOM 585 O O . HIS A 1 78 ? 9.660 -1.246 -3.480 1.00 95.56 78 HIS A O 1
ATOM 591 N N . GLU A 1 79 ? 11.128 0.191 -4.391 1.00 92.38 79 GLU A N 1
ATOM 592 C CA . GLU A 1 79 ? 12.374 -0.556 -4.205 1.00 92.38 79 GLU A CA 1
ATOM 593 C C . GLU A 1 79 ? 13.356 0.391 -3.504 1.00 92.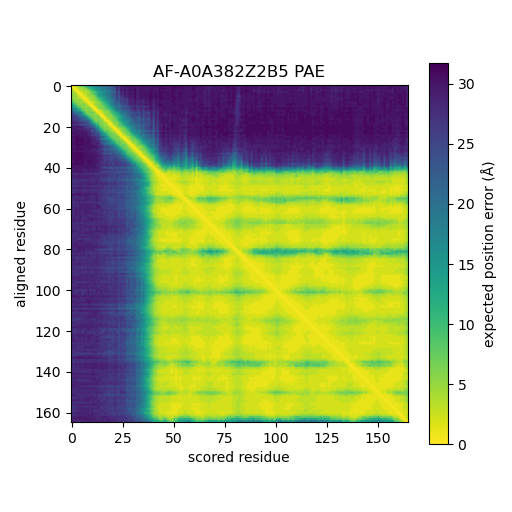38 79 GLU A C 1
ATOM 595 O O . GLU A 1 79 ? 13.327 1.597 -3.759 1.00 92.38 79 GLU A O 1
ATOM 600 N N . PHE A 1 80 ? 14.205 -0.129 -2.614 1.00 88.12 80 PHE A N 1
ATOM 601 C CA . PHE A 1 80 ? 15.275 0.653 -1.973 1.00 88.12 80 PHE A CA 1
ATOM 602 C C . PHE A 1 80 ? 16.678 0.254 -2.455 1.00 88.12 80 PHE A C 1
ATOM 604 O O . PHE A 1 80 ? 17.639 1.005 -2.277 1.00 88.12 80 PHE A O 1
ATOM 611 N N . HIS A 1 81 ? 16.797 -0.904 -3.109 1.00 82.75 81 HIS A N 1
ATOM 612 C CA . HIS A 1 81 ? 18.039 -1.421 -3.668 1.00 82.75 81 HIS A CA 1
ATOM 613 C C . HIS A 1 81 ? 17.860 -1.778 -5.153 1.00 82.75 81 HIS A C 1
ATOM 615 O O . HIS A 1 81 ? 16.886 -2.439 -5.500 1.00 82.75 81 HIS A O 1
ATOM 621 N N . PRO A 1 82 ? 18.793 -1.375 -6.042 1.00 80.88 82 PRO A N 1
ATOM 622 C CA . PRO A 1 82 ? 20.069 -0.702 -5.758 1.00 80.88 82 PRO A CA 1
ATOM 623 C C . PRO A 1 82 ? 19.947 0.801 -5.441 1.00 80.88 82 PRO A C 1
ATOM 625 O O . PRO A 1 82 ? 20.940 1.415 -5.056 1.00 80.88 82 PRO A O 1
ATOM 628 N N . GLN A 1 83 ? 18.765 1.390 -5.613 1.00 83.44 83 GLN A N 1
ATOM 629 C CA . GLN A 1 83 ? 18.463 2.794 -5.332 1.00 83.44 83 GLN A CA 1
ATOM 630 C C . GLN A 1 83 ? 16.982 2.937 -4.962 1.00 83.44 83 GLN A C 1
ATOM 632 O O . GLN A 1 83 ? 16.181 2.083 -5.329 1.00 83.44 83 GLN A O 1
ATOM 637 N N . GLU A 1 84 ? 16.611 4.025 -4.290 1.00 87.88 84 GLU A N 1
ATOM 638 C CA . GLU A 1 84 ? 15.207 4.317 -3.992 1.00 87.88 84 GLU A CA 1
ATOM 639 C C . GLU A 1 84 ? 14.435 4.677 -5.274 1.00 87.88 84 GLU A C 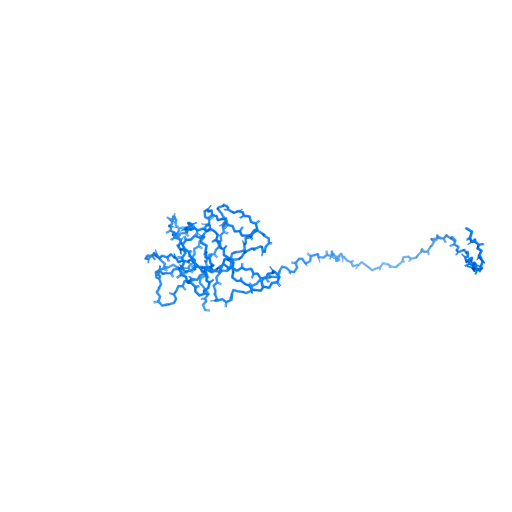1
ATOM 641 O O . GLU A 1 84 ? 14.778 5.639 -5.972 1.00 87.88 84 GLU A O 1
ATOM 646 N N . ALA A 1 85 ? 13.401 3.901 -5.603 1.00 92.06 85 ALA A N 1
ATOM 647 C CA . ALA A 1 85 ? 12.557 4.130 -6.774 1.00 92.06 85 ALA A CA 1
ATOM 648 C C . ALA A 1 85 ? 11.131 3.583 -6.598 1.00 92.06 85 ALA A C 1
ATOM 650 O O . ALA A 1 85 ? 10.866 2.704 -5.784 1.00 92.06 85 ALA A O 1
ATOM 651 N N . TYR A 1 86 ? 10.200 4.098 -7.407 1.00 95.56 86 TYR A N 1
ATOM 652 C CA . TYR A 1 86 ? 8.819 3.619 -7.460 1.00 95.56 86 TYR A CA 1
ATOM 653 C C . TYR A 1 86 ? 8.676 2.371 -8.343 1.00 95.56 86 TYR A C 1
ATOM 655 O O . TYR A 1 86 ? 8.996 2.393 -9.535 1.00 95.56 86 TYR A O 1
ATOM 663 N N . VAL A 1 87 ? 8.097 1.311 -7.782 1.00 95.38 87 VAL A N 1
ATOM 664 C CA . VAL A 1 87 ? 7.908 0.006 -8.425 1.00 95.38 87 VAL A CA 1
ATOM 665 C C . VAL A 1 87 ? 6.532 -0.083 -9.076 1.00 95.38 87 VAL A C 1
ATOM 667 O O . VAL A 1 87 ? 5.505 0.094 -8.428 1.00 95.38 87 VAL A O 1
ATOM 670 N N . LYS A 1 88 ? 6.478 -0.409 -10.372 1.00 97.00 88 LYS A N 1
ATOM 671 C CA . LYS A 1 88 ? 5.210 -0.597 -11.095 1.00 97.00 88 LYS A CA 1
ATOM 672 C C . LYS A 1 88 ? 4.691 -2.021 -10.928 1.00 97.00 88 LYS A C 1
ATOM 674 O O . LYS A 1 88 ? 5.113 -2.930 -11.640 1.00 97.00 88 LYS A O 1
ATOM 679 N N . LEU A 1 89 ? 3.736 -2.196 -10.022 1.00 98.12 89 LEU A N 1
ATOM 680 C CA . LEU A 1 89 ? 3.034 -3.460 -9.810 1.00 98.12 89 LEU A CA 1
ATOM 681 C C . LEU A 1 89 ? 2.073 -3.727 -10.987 1.00 98.12 89 LEU A C 1
ATOM 683 O O . LEU A 1 89 ? 1.290 -2.828 -11.309 1.00 98.12 89 LEU A O 1
ATOM 687 N N . PRO A 1 90 ? 2.084 -4.920 -11.614 1.00 97.44 90 PRO A N 1
ATOM 688 C CA . PRO A 1 90 ? 1.280 -5.259 -12.797 1.00 97.44 90 PRO A CA 1
ATOM 689 C C . PRO A 1 90 ? -0.176 -5.655 -12.458 1.00 97.44 90 PRO A C 1
ATOM 691 O O . PRO A 1 90 ? -0.727 -6.602 -13.023 1.00 97.44 90 PRO A O 1
ATOM 694 N N . MET A 1 91 ? -0.814 -4.951 -11.517 1.00 98.12 91 MET A N 1
ATOM 695 C CA . MET A 1 91 ? -2.122 -5.316 -10.966 1.00 98.12 91 MET A CA 1
ATOM 696 C C . MET A 1 91 ? -3.227 -4.333 -11.380 1.00 98.12 91 MET A C 1
ATOM 698 O O . MET A 1 91 ? -3.110 -3.124 -11.222 1.00 98.12 91 MET A O 1
ATOM 702 N N . ALA A 1 92 ? -4.376 -4.847 -11.829 1.00 98.06 92 ALA A N 1
ATOM 703 C CA . ALA A 1 92 ? -5.580 -4.028 -12.057 1.00 98.06 92 ALA A CA 1
ATOM 704 C C . ALA A 1 92 ? -6.386 -3.751 -10.766 1.00 98.06 92 ALA A C 1
ATOM 706 O O . ALA A 1 92 ? -7.284 -2.904 -10.738 1.00 98.06 92 ALA A O 1
ATOM 707 N N . GLN A 1 93 ? -6.111 -4.515 -9.706 1.00 98.19 93 GLN A N 1
ATOM 708 C CA . GLN A 1 93 ? -6.606 -4.318 -8.345 1.00 98.19 93 GLN A CA 1
ATOM 709 C C . GLN A 1 93 ? -5.802 -5.178 -7.369 1.00 98.19 93 GLN A C 1
ATOM 711 O O . GLN A 1 93 ? -5.347 -6.256 -7.752 1.00 98.19 93 GLN A O 1
ATOM 716 N N . ILE A 1 94 ? -5.711 -4.760 -6.110 1.00 98.69 94 ILE A N 1
ATOM 717 C CA . ILE A 1 94 ? -5.106 -5.542 -5.024 1.00 98.69 94 ILE A CA 1
ATOM 718 C C . ILE A 1 94 ? -6.107 -5.612 -3.867 1.00 98.69 94 ILE A C 1
ATOM 720 O O . ILE A 1 94 ? -6.702 -4.608 -3.479 1.00 98.69 94 ILE A O 1
ATOM 724 N N . GLU A 1 95 ? -6.342 -6.814 -3.341 1.00 98.75 95 GLU A N 1
ATOM 725 C CA . GLU A 1 95 ? -7.251 -7.020 -2.212 1.00 98.75 95 GLU A CA 1
ATOM 726 C C . GLU A 1 95 ? -6.463 -7.134 -0.907 1.00 98.75 95 GLU A C 1
ATOM 728 O O . GLU A 1 95 ? -5.569 -7.975 -0.776 1.00 98.75 95 GLU A O 1
ATOM 733 N N . VAL A 1 96 ? -6.851 -6.323 0.074 1.00 98.69 96 VAL A N 1
ATOM 734 C CA . VAL A 1 96 ? -6.398 -6.434 1.460 1.00 98.69 96 VAL A CA 1
ATOM 735 C C . VAL A 1 96 ? -7.593 -6.783 2.335 1.00 98.69 96 VAL A C 1
ATOM 737 O O . VAL A 1 96 ? -8.662 -6.178 2.228 1.00 98.69 96 VAL A O 1
ATOM 740 N N . VAL A 1 97 ? -7.402 -7.743 3.235 1.00 98.56 97 VAL A N 1
ATOM 741 C CA . VAL A 1 97 ? -8.358 -8.035 4.305 1.00 98.56 97 VAL A CA 1
ATOM 742 C C . VAL A 1 97 ? -7.771 -7.549 5.623 1.00 98.56 97 VAL A C 1
ATOM 744 O O . VAL A 1 97 ? -6.719 -8.018 6.051 1.00 98.56 97 VAL A O 1
ATOM 747 N N . ALA A 1 98 ? -8.453 -6.594 6.245 1.00 98.06 98 ALA A N 1
ATOM 748 C CA . ALA A 1 98 ? -8.140 -6.040 7.551 1.00 98.06 98 ALA A CA 1
ATOM 749 C C . ALA A 1 98 ? -8.998 -6.723 8.623 1.00 98.06 98 ALA A C 1
ATOM 751 O O . ALA A 1 98 ? -10.221 -6.772 8.500 1.00 98.06 98 ALA A O 1
ATOM 752 N N . LYS A 1 99 ? -8.379 -7.222 9.694 1.00 97.56 99 LYS A N 1
ATOM 753 C CA . LYS A 1 99 ? -9.078 -7.651 10.906 1.00 97.56 99 LYS A CA 1
ATOM 754 C C . LYS A 1 99 ? -9.177 -6.469 11.872 1.00 97.56 99 LYS A C 1
ATOM 756 O O . LYS A 1 99 ? -8.159 -6.020 12.405 1.00 97.56 99 LYS A O 1
ATOM 761 N N . VAL A 1 100 ? -10.404 -6.001 12.098 1.00 94.19 100 VAL A N 1
ATOM 762 C CA . VAL A 1 100 ? -10.749 -4.887 12.996 1.00 94.19 100 VAL A CA 1
ATOM 763 C C . VAL A 1 100 ? -11.633 -5.442 14.111 1.00 94.19 100 VAL A C 1
ATOM 765 O O . VAL A 1 100 ? -12.762 -5.868 13.869 1.00 94.19 100 VAL A O 1
ATOM 768 N N . GLY A 1 101 ? -11.098 -5.516 15.332 1.00 89.69 101 GLY A N 1
ATOM 769 C CA . GLY A 1 101 ? -11.722 -6.307 16.397 1.00 89.69 101 GLY A CA 1
ATOM 770 C C . GLY A 1 101 ? -11.820 -7.777 15.980 1.00 89.69 101 GLY A C 1
ATOM 771 O O . GLY A 1 101 ? -10.804 -8.383 15.643 1.00 89.69 101 GLY A O 1
ATOM 772 N N . ASP A 1 102 ? -13.032 -8.332 15.960 1.00 91.38 102 ASP A N 1
ATOM 773 C CA . ASP A 1 102 ? -13.310 -9.699 15.496 1.00 91.38 102 ASP A CA 1
ATOM 774 C C . ASP A 1 102 ? -13.846 -9.797 14.058 1.00 91.38 102 ASP A C 1
ATOM 776 O O . ASP A 1 102 ? -14.064 -10.902 13.561 1.00 91.38 102 ASP A O 1
ATOM 780 N N . GLU A 1 103 ? -14.000 -8.673 13.357 1.00 95.31 103 GLU A N 1
ATOM 781 C CA . GLU A 1 103 ? -14.533 -8.635 11.993 1.00 95.31 103 GLU A CA 1
ATOM 782 C C . GLU A 1 103 ? -13.421 -8.587 10.934 1.00 95.31 103 GLU A C 1
ATOM 784 O O . GLU A 1 103 ? -12.448 -7.844 11.070 1.00 95.31 103 GLU A O 1
ATOM 789 N N . GLU A 1 104 ? -13.590 -9.335 9.837 1.00 97.50 104 GLU A N 1
ATOM 790 C CA . GLU A 1 104 ? -12.820 -9.122 8.606 1.00 97.50 104 GLU A CA 1
ATOM 791 C C . GLU A 1 104 ? -13.503 -8.051 7.739 1.00 97.50 104 GLU A C 1
ATOM 793 O O . GLU A 1 104 ? -14.686 -8.149 7.405 1.00 97.50 104 GLU A O 1
ATOM 798 N N . ARG A 1 105 ? -12.739 -7.034 7.338 1.00 97.62 105 ARG A N 1
ATOM 799 C CA . ARG A 1 105 ? -13.164 -5.918 6.488 1.00 97.62 105 ARG A CA 1
ATOM 800 C C . ARG A 1 105 ? -12.265 -5.851 5.258 1.00 97.62 105 ARG A C 1
ATOM 802 O O . ARG A 1 105 ? -11.054 -6.025 5.354 1.00 97.62 105 ARG A O 1
ATOM 809 N N . LYS A 1 106 ? -12.856 -5.630 4.084 1.00 97.94 106 LYS A N 1
ATOM 810 C CA . LYS A 1 106 ? -12.137 -5.643 2.803 1.00 97.94 106 LYS A CA 1
ATOM 811 C C . LYS A 1 106 ? -11.783 -4.227 2.351 1.00 97.94 106 LYS A C 1
ATOM 813 O O . LYS A 1 106 ? -12.639 -3.345 2.384 1.00 97.94 106 LYS A O 1
ATOM 818 N N . LEU A 1 107 ? -10.557 -4.056 1.868 1.00 98.50 107 LEU A N 1
ATOM 819 C CA . LEU A 1 107 ? -10.113 -2.928 1.050 1.00 98.50 107 LEU A CA 1
ATOM 820 C C . LEU A 1 107 ? -9.780 -3.462 -0.348 1.00 98.50 107 LEU A C 1
ATOM 822 O O . LEU A 1 107 ? -9.128 -4.500 -0.484 1.00 98.50 107 LEU A O 1
ATOM 826 N N . VAL A 1 108 ? -10.252 -2.773 -1.387 1.00 98.62 108 VAL A N 1
ATOM 827 C CA . VAL A 1 108 ? -9.980 -3.127 -2.788 1.00 98.62 108 VAL A CA 1
ATOM 828 C C . VAL A 1 108 ? -9.260 -1.952 -3.416 1.00 98.62 108 VAL A C 1
ATOM 830 O O . VAL A 1 108 ? -9.878 -1.011 -3.909 1.00 98.62 108 VAL A O 1
ATOM 833 N N . PHE A 1 109 ? -7.939 -2.034 -3.377 1.00 98.81 109 PHE A N 1
ATOM 834 C CA . PHE A 1 109 ? -7.043 -1.022 -3.897 1.00 98.81 109 PHE A CA 1
ATOM 835 C C . PHE A 1 109 ? -7.065 -1.026 -5.425 1.00 98.81 109 PHE A C 1
ATOM 837 O O . PHE A 1 109 ? -6.952 -2.083 -6.058 1.00 98.81 109 PHE A O 1
ATOM 844 N N . LYS A 1 110 ? -7.226 0.154 -6.022 1.00 98.75 110 LYS A N 1
ATOM 845 C CA . LYS A 1 110 ? -7.245 0.385 -7.471 1.00 98.75 110 LYS A CA 1
ATOM 846 C C . LYS A 1 110 ? -6.064 1.265 -7.886 1.00 98.75 110 LYS A C 1
ATOM 848 O O . LYS A 1 110 ? -5.734 2.177 -7.134 1.00 98.75 110 LYS A O 1
ATOM 853 N N . PRO A 1 111 ? -5.453 1.029 -9.062 1.00 98.56 111 PRO A N 1
ATOM 854 C CA . PRO A 1 111 ? -4.375 1.873 -9.569 1.00 98.56 111 PRO A CA 1
ATOM 855 C C . PRO A 1 111 ? -4.780 3.347 -9.648 1.00 98.56 111 PRO A C 1
ATOM 857 O O . PRO A 1 111 ? -5.792 3.673 -10.277 1.00 98.56 111 PRO A O 1
ATOM 860 N N . VAL A 1 112 ? -3.960 4.233 -9.086 1.00 98.31 112 VAL A N 1
ATOM 861 C CA . VAL A 1 112 ? -4.036 5.670 -9.372 1.00 98.31 112 VAL A CA 1
ATOM 862 C C . VAL A 1 112 ? -3.402 5.906 -10.744 1.00 98.31 112 VAL A C 1
ATOM 864 O O . VAL A 1 112 ? -2.257 5.535 -10.992 1.00 98.31 112 VAL A O 1
ATOM 867 N N . VAL A 1 113 ? -4.170 6.462 -11.682 1.00 98.06 113 VAL A N 1
ATOM 868 C CA . VAL A 1 113 ? -3.711 6.690 -13.060 1.00 98.06 113 VAL A CA 1
ATOM 869 C C . VAL A 1 113 ? -3.054 8.063 -13.163 1.00 98.06 113 VAL A C 1
ATOM 871 O O . VAL A 1 113 ? -3.748 9.076 -13.194 1.00 98.06 113 VAL A O 1
ATOM 874 N N . ASP A 1 114 ? -1.729 8.080 -13.298 1.00 97.19 114 ASP A N 1
ATOM 875 C CA . ASP A 1 114 ? -0.943 9.283 -13.577 1.00 97.19 114 ASP A CA 1
ATOM 876 C C . ASP A 1 114 ? -0.010 9.052 -14.775 1.00 97.19 114 ASP A C 1
ATOM 878 O O . ASP A 1 114 ? 0.981 8.326 -14.699 1.00 97.19 114 ASP A O 1
ATOM 882 N N . ALA A 1 115 ? -0.306 9.717 -15.893 1.00 95.00 115 ALA A N 1
ATOM 883 C CA . ALA A 1 115 ? 0.486 9.624 -17.114 1.00 95.00 115 ALA A CA 1
ATOM 884 C C . ALA A 1 115 ? 1.890 10.253 -17.000 1.00 95.00 115 ALA A C 1
ATOM 886 O O . ALA A 1 115 ? 2.771 9.859 -17.765 1.00 95.00 115 ALA A O 1
ATOM 887 N N . LEU A 1 116 ? 2.123 11.190 -16.072 1.00 95.50 116 LEU A N 1
ATOM 888 C CA . LEU A 1 116 ? 3.433 11.820 -15.849 1.00 95.50 116 LEU A CA 1
ATOM 889 C C . LEU A 1 116 ? 4.401 10.852 -15.165 1.00 95.50 116 LEU A C 1
ATOM 891 O O . LEU A 1 116 ? 5.557 10.744 -15.569 1.00 95.50 116 LEU A O 1
ATOM 895 N N . LEU A 1 117 ? 3.902 10.095 -14.185 1.00 92.50 117 LEU A N 1
ATOM 896 C CA . LEU A 1 117 ? 4.627 8.993 -13.548 1.00 92.50 117 LEU A CA 1
ATOM 897 C C . LEU A 1 117 ? 4.561 7.692 -14.370 1.0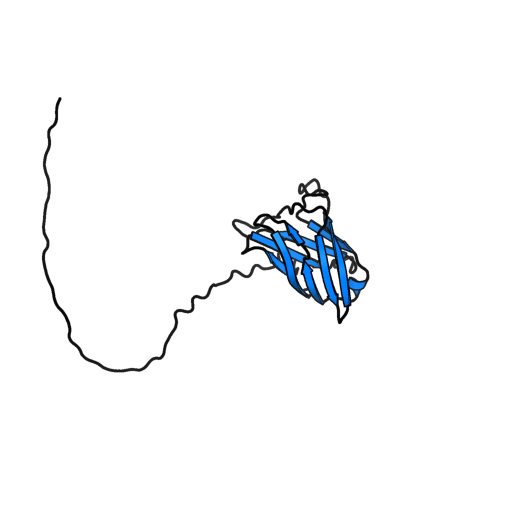0 92.50 117 LEU A C 1
ATOM 899 O O . LEU A 1 117 ? 5.203 6.700 -14.026 1.00 92.50 117 LEU A O 1
ATOM 903 N N . GLY A 1 118 ? 3.785 7.660 -15.458 1.00 95.75 118 GLY A N 1
ATOM 904 C CA . GLY A 1 118 ? 3.551 6.476 -16.290 1.00 95.75 118 GLY A CA 1
ATOM 905 C C . GLY A 1 118 ? 2.727 5.384 -15.595 1.00 95.75 118 GLY A C 1
ATOM 906 O O . GLY A 1 118 ? 2.883 4.203 -15.911 1.00 95.75 118 GLY A O 1
ATOM 907 N N . ASN A 1 119 ? 1.931 5.740 -14.589 1.00 98.12 119 ASN A N 1
ATOM 908 C CA . ASN A 1 119 ? 0.987 4.862 -13.903 1.00 98.12 119 ASN A CA 1
ATOM 909 C C . ASN A 1 119 ? -0.317 4.753 -14.708 1.00 98.12 119 ASN A C 1
ATOM 911 O O . ASN A 1 119 ? -0.803 5.721 -15.294 1.00 98.12 119 ASN A O 1
ATOM 915 N N . ASN A 1 120 ? -0.882 3.551 -14.776 1.00 98.19 120 ASN A N 1
ATOM 916 C CA . ASN A 1 120 ? -2.079 3.248 -15.552 1.00 98.19 120 ASN A CA 1
ATOM 917 C C . ASN A 1 120 ? -2.916 2.139 -14.890 1.00 98.19 120 ASN A C 1
ATOM 919 O O . ASN A 1 120 ? -2.516 1.545 -13.895 1.00 98.19 120 ASN A O 1
ATOM 923 N N . ALA A 1 121 ? -4.078 1.839 -15.476 1.00 97.94 121 ALA A N 1
ATOM 924 C CA . ALA A 1 121 ? -5.083 0.931 -14.917 1.00 97.94 121 ALA A CA 1
ATOM 925 C C . ALA A 1 121 ? -4.661 -0.551 -14.774 1.00 97.94 121 ALA A C 1
ATOM 927 O O . ALA A 1 121 ? -5.460 -1.348 -14.281 1.00 97.94 121 ALA A O 1
ATOM 928 N N . THR A 1 122 ? -3.459 -0.943 -15.210 1.00 96.88 122 THR A N 1
ATOM 929 C CA . THR A 1 122 ? -2.894 -2.284 -14.960 1.00 96.88 122 THR A CA 1
ATOM 930 C C . THR A 1 122 ? -1.445 -2.275 -14.479 1.00 96.88 122 THR A C 1
ATOM 932 O O . THR A 1 122 ? -0.958 -3.328 -14.095 1.00 96.88 122 THR A O 1
ATOM 935 N N . HIS A 1 123 ? -0.744 -1.139 -14.527 1.00 97.81 123 HIS A N 1
ATOM 936 C CA . HIS A 1 123 ? 0.629 -0.995 -14.044 1.00 97.81 123 HIS A CA 1
ATOM 937 C C . HIS A 1 123 ? 0.769 0.341 -13.319 1.00 97.81 123 HIS A C 1
ATOM 939 O O . HIS A 1 123 ? 0.777 1.396 -13.958 1.00 97.81 123 HIS A O 1
ATOM 945 N N . SER A 1 124 ? 0.896 0.303 -11.996 1.00 98.50 124 SER A N 1
ATOM 946 C CA . SER A 1 124 ? 1.028 1.500 -11.162 1.00 98.50 124 SER A CA 1
ATOM 947 C C . SER A 1 124 ? 1.973 1.265 -9.991 1.00 98.50 124 SER A C 1
ATOM 949 O O . SER A 1 124 ? 2.122 0.129 -9.540 1.00 98.50 124 SER A O 1
ATOM 951 N N . SER A 1 125 ? 2.597 2.337 -9.510 1.00 98.12 125 SER A N 1
ATOM 952 C CA . SER A 1 125 ? 3.294 2.388 -8.220 1.00 98.12 125 SER A CA 1
ATOM 953 C C . SER A 1 125 ? 2.435 2.931 -7.080 1.00 98.12 125 SER A C 1
ATOM 955 O O . SER A 1 125 ? 2.865 2.898 -5.937 1.00 98.12 125 SER A O 1
ATOM 957 N N . GLU A 1 126 ? 1.236 3.427 -7.376 1.00 98.50 126 GLU A N 1
ATOM 958 C CA . GLU A 1 126 ? 0.308 4.003 -6.403 1.00 98.50 126 GLU A CA 1
ATOM 959 C C . GLU A 1 126 ? -1.078 3.374 -6.564 1.00 98.50 126 GLU A C 1
ATOM 961 O O . GLU A 1 126 ? -1.591 3.235 -7.686 1.00 98.50 126 GLU A O 1
ATOM 966 N N . TYR A 1 127 ? -1.689 2.993 -5.444 1.00 98.69 127 TYR A N 1
ATOM 967 C CA . TYR A 1 127 ? -3.040 2.446 -5.413 1.00 98.69 127 TYR A CA 1
ATOM 968 C C . TYR A 1 127 ? -3.853 3.031 -4.265 1.00 98.69 127 TYR A C 1
ATOM 970 O O . TYR A 1 127 ? -3.359 3.167 -3.151 1.00 98.69 127 TYR A O 1
ATOM 978 N N . GLU A 1 128 ? -5.138 3.263 -4.513 1.00 98.50 128 GLU A N 1
ATOM 979 C CA . GLU A 1 128 ? -6.074 3.861 -3.563 1.00 98.50 128 GLU A CA 1
ATOM 980 C C . GLU A 1 128 ? -7.248 2.912 -3.273 1.00 98.50 128 GLU A C 1
ATOM 982 O O . GLU A 1 128 ? -7.771 2.249 -4.174 1.00 98.50 128 GLU A O 1
ATOM 987 N N . SER A 1 129 ? -7.691 2.859 -2.017 1.00 98.56 129 SER A N 1
ATOM 988 C CA . SER A 1 129 ? -8.960 2.260 -1.593 1.00 98.56 129 SER A CA 1
ATOM 989 C C . SER A 1 129 ? -9.703 3.230 -0.675 1.00 98.56 129 SER A C 1
ATOM 991 O O . SER A 1 129 ? -9.091 3.922 0.135 1.00 98.56 129 SER A O 1
ATOM 993 N N . ALA A 1 130 ? -11.035 3.223 -0.735 1.00 97.88 130 ALA A N 1
ATOM 994 C CA . ALA A 1 130 ? -11.882 3.995 0.171 1.00 97.88 130 ALA A CA 1
ATOM 995 C C . ALA A 1 130 ? -12.835 3.084 0.959 1.00 97.88 130 ALA A C 1
ATOM 997 O O . ALA A 1 130 ? -13.450 2.180 0.387 1.00 97.88 130 ALA A O 1
ATOM 998 N N . ALA A 1 131 ? -12.974 3.325 2.263 1.00 97.38 131 ALA A N 1
ATOM 999 C CA . ALA A 1 131 ? -13.959 2.675 3.121 1.00 97.38 131 ALA A CA 1
ATOM 1000 C C . ALA A 1 131 ? -14.290 3.532 4.354 1.00 97.38 131 ALA A C 1
ATOM 1002 O O . ALA A 1 131 ? -13.397 4.023 5.038 1.00 97.38 131 ALA A O 1
ATOM 1003 N N . ASP A 1 132 ? -15.578 3.656 4.693 1.00 96.81 132 ASP A N 1
ATOM 1004 C CA . ASP A 1 132 ? -16.035 4.506 5.806 1.00 96.81 132 ASP A CA 1
ATOM 1005 C C . ASP A 1 132 ? -15.431 4.152 7.171 1.00 96.81 132 ASP A C 1
ATOM 1007 O O . ASP A 1 132 ? -15.269 5.032 8.010 1.00 96.81 132 ASP A O 1
ATOM 1011 N N . TRP A 1 133 ? -15.087 2.881 7.391 1.00 95.31 133 TRP A N 1
ATOM 1012 C CA . TRP A 1 133 ? -14.591 2.384 8.677 1.00 95.31 133 TRP A CA 1
ATOM 1013 C C . TRP A 1 133 ? -13.149 2.785 8.998 1.00 95.31 133 TRP A C 1
ATOM 1015 O O . TRP A 1 133 ? -12.731 2.655 10.149 1.00 95.31 133 TRP A O 1
ATOM 1025 N N . LEU A 1 134 ? -12.400 3.280 8.009 1.00 95.69 134 LEU A N 1
ATOM 1026 C CA . LEU A 1 134 ? -11.040 3.776 8.216 1.00 95.69 134 LEU A CA 1
ATOM 1027 C C . LEU A 1 134 ? -11.018 5.018 9.128 1.00 95.69 134 LEU A C 1
ATOM 1029 O O . LEU A 1 134 ? -10.080 5.162 9.905 1.00 95.69 134 LEU A O 1
ATOM 1033 N N . LYS A 1 135 ? -12.099 5.819 9.147 1.00 93.56 135 LYS A N 1
ATOM 1034 C CA . LYS A 1 135 ? -12.253 7.012 10.008 1.00 93.56 135 LYS A CA 1
ATOM 1035 C C . LYS A 1 135 ? -12.039 6.725 11.493 1.00 93.56 135 LYS A C 1
ATOM 1037 O O . LYS A 1 135 ? -11.567 7.585 12.226 1.00 93.56 135 LYS A O 1
ATOM 1042 N N . ASP A 1 136 ? -12.436 5.528 11.919 1.00 90.50 136 ASP A N 1
ATOM 1043 C CA . ASP A 1 136 ? -12.470 5.105 13.317 1.00 90.50 136 ASP A CA 1
ATOM 1044 C C . ASP A 1 136 ? -11.357 4.083 13.638 1.00 90.50 136 ASP A C 1
ATOM 1046 O O . ASP A 1 136 ? -11.344 3.505 14.726 1.00 90.50 136 ASP A O 1
ATOM 1050 N N . THR A 1 137 ? -10.440 3.812 12.693 1.00 88.88 137 THR A N 1
ATOM 1051 C CA . THR A 1 137 ? -9.485 2.691 12.772 1.00 88.88 137 THR A CA 1
ATOM 1052 C C . THR A 1 137 ? -8.052 3.106 12.419 1.00 88.88 137 THR A C 1
ATOM 1054 O O . THR A 1 137 ? -7.589 2.907 11.299 1.00 88.88 137 THR A O 1
ATOM 1057 N N . THR A 1 138 ? -7.303 3.581 13.416 1.00 88.19 138 THR A N 1
ATOM 1058 C CA . THR A 1 138 ? -5.874 3.937 13.277 1.00 88.19 138 THR A CA 1
ATOM 1059 C C . THR A 1 138 ? -4.926 2.725 13.320 1.00 88.19 138 THR A C 1
ATOM 1061 O O . THR A 1 138 ? -3.739 2.836 13.020 1.00 88.19 138 THR A O 1
ATOM 1064 N N . THR A 1 139 ? -5.422 1.529 13.672 1.00 94.50 139 THR A N 1
ATOM 1065 C CA . THR A 1 139 ? -4.632 0.286 13.700 1.00 94.50 139 THR A CA 1
ATOM 1066 C C . THR A 1 139 ? -5.466 -0.952 13.365 1.00 94.50 139 THR A C 1
ATOM 1068 O O . THR A 1 139 ? -6.600 -1.098 13.821 1.00 94.50 139 THR A O 1
ATOM 1071 N N . PHE A 1 140 ? -4.902 -1.872 12.576 1.00 96.88 140 PHE A N 1
ATOM 1072 C CA . PHE A 1 140 ? -5.513 -3.167 12.251 1.00 96.88 140 PHE A CA 1
ATOM 1073 C C . PHE A 1 140 ? -4.461 -4.192 11.812 1.00 96.88 140 PHE A C 1
ATOM 1075 O O . PHE A 1 140 ? -3.380 -3.840 11.340 1.00 96.88 140 PHE A O 1
ATOM 1082 N N . LYS A 1 141 ? -4.790 -5.485 11.911 1.00 97.88 141 LYS A N 1
ATOM 1083 C CA . LYS A 1 141 ? -3.983 -6.551 11.293 1.00 97.88 141 LYS A CA 1
ATOM 1084 C C . LYS A 1 141 ? -4.449 -6.757 9.863 1.00 97.88 141 LYS A C 1
ATOM 1086 O O . LYS A 1 141 ? -5.618 -7.063 9.655 1.00 97.88 141 LYS A O 1
ATOM 1091 N N . GLY A 1 142 ? -3.567 -6.582 8.892 1.00 97.94 142 GLY A N 1
ATOM 1092 C CA . GLY A 1 142 ? -3.874 -6.761 7.478 1.00 97.94 142 GLY A CA 1
ATOM 1093 C C . GLY A 1 142 ? -3.326 -8.075 6.927 1.00 97.94 142 GLY A C 1
ATOM 1094 O O . GLY A 1 142 ? -2.344 -8.619 7.433 1.00 97.94 142 GLY A O 1
ATOM 1095 N N . ARG A 1 143 ? -3.930 -8.566 5.845 1.00 98.44 143 ARG A N 1
ATOM 1096 C CA . ARG A 1 143 ? -3.284 -9.493 4.908 1.00 98.44 143 ARG A CA 1
ATOM 1097 C C . ARG A 1 143 ? -3.510 -9.048 3.470 1.00 98.44 143 ARG A C 1
ATOM 1099 O O . ARG A 1 143 ? -4.647 -8.783 3.081 1.00 98.44 143 ARG A O 1
ATOM 1106 N N . ILE A 1 144 ? -2.441 -9.004 2.682 1.00 98.62 144 ILE A N 1
ATOM 1107 C CA . ILE A 1 144 ? -2.503 -8.830 1.227 1.00 98.62 144 ILE A CA 1
ATOM 1108 C C . ILE A 1 144 ? -2.888 -10.192 0.650 1.00 98.62 144 ILE A C 1
ATOM 1110 O O . ILE A 1 144 ? -2.135 -11.155 0.791 1.00 98.62 144 ILE A O 1
ATOM 1114 N N . VAL A 1 145 ? -4.080 -10.313 0.064 1.00 98.62 145 VAL A N 1
ATOM 1115 C CA . VAL A 1 145 ? -4.646 -11.617 -0.333 1.00 98.62 145 VAL A CA 1
ATOM 1116 C C . VAL A 1 145 ? -3.806 -12.269 -1.428 1.00 98.62 145 VAL A C 1
ATOM 1118 O O . VAL A 1 145 ? -3.481 -13.454 -1.339 1.00 98.62 145 VAL A O 1
ATOM 1121 N N . HIS A 1 146 ? -3.432 -11.485 -2.433 1.00 98.38 146 HIS A N 1
ATOM 1122 C CA . HIS A 1 146 ? -2.553 -11.872 -3.527 1.00 98.38 146 HIS A CA 1
ATOM 1123 C C . HIS A 1 146 ? -1.958 -10.613 -4.161 1.00 98.38 146 HIS A C 1
ATOM 1125 O O . HIS A 1 146 ? -2.653 -9.600 -4.283 1.00 98.38 146 HIS A O 1
ATOM 1131 N N . LEU A 1 147 ? -0.687 -10.692 -4.544 1.00 98.12 147 LEU A N 1
ATOM 1132 C CA . LEU A 1 147 ? 0.032 -9.629 -5.230 1.00 98.12 147 LEU A CA 1
ATOM 1133 C C . LEU A 1 147 ? 1.172 -10.213 -6.071 1.00 98.12 147 LEU A C 1
ATOM 1135 O O . LEU A 1 147 ? 2.038 -10.896 -5.522 1.00 98.12 147 LEU A O 1
ATOM 1139 N N . ASP A 1 148 ? 1.180 -9.890 -7.363 1.00 97.62 148 ASP A N 1
ATOM 1140 C CA . ASP A 1 148 ? 2.341 -10.035 -8.244 1.00 97.62 148 ASP A CA 1
ATOM 1141 C C . ASP A 1 148 ? 3.192 -8.756 -8.186 1.00 97.62 148 ASP A C 1
ATOM 1143 O O . ASP A 1 148 ? 2.662 -7.643 -8.242 1.00 97.62 148 ASP A O 1
ATOM 1147 N N . PHE A 1 149 ? 4.511 -8.899 -8.081 1.00 95.25 149 PHE A N 1
ATOM 1148 C CA . PHE A 1 149 ? 5.462 -7.787 -7.987 1.00 95.25 149 PHE A CA 1
ATOM 1149 C C . PHE A 1 149 ? 6.795 -8.154 -8.667 1.00 95.25 149 PHE A C 1
ATOM 1151 O O . PHE A 1 149 ? 7.098 -9.339 -8.829 1.00 95.25 149 PHE A O 1
ATOM 1158 N N . PRO A 1 150 ? 7.626 -7.185 -9.090 1.00 88.88 150 PRO A N 1
ATOM 1159 C CA . PRO A 1 150 ? 8.990 -7.477 -9.530 1.00 88.88 150 PRO A CA 1
ATOM 1160 C C . PRO A 1 150 ? 9.769 -8.187 -8.414 1.00 88.88 150 PRO A C 1
ATOM 1162 O O . PRO A 1 150 ? 9.973 -7.625 -7.349 1.00 88.88 150 PRO A O 1
ATOM 1165 N N . GLY A 1 151 ? 10.139 -9.449 -8.644 1.00 88.94 151 GLY A N 1
ATOM 1166 C CA . GLY A 1 151 ? 10.707 -10.339 -7.621 1.00 88.94 151 GLY A CA 1
ATOM 1167 C C . GLY A 1 151 ? 9.867 -11.592 -7.353 1.00 88.94 151 GLY A C 1
ATOM 1168 O O . GLY A 1 151 ? 10.429 -12.629 -7.009 1.00 88.94 151 GLY A O 1
ATOM 1169 N N . GLY A 1 152 ? 8.552 -11.570 -7.606 1.00 94.62 152 GLY A N 1
ATOM 1170 C CA . GLY A 1 152 ? 7.729 -12.778 -7.547 1.00 94.62 152 GLY A CA 1
ATOM 1171 C C . GLY A 1 152 ? 6.241 -12.546 -7.296 1.00 94.62 152 GLY A C 1
ATOM 1172 O O . GLY A 1 152 ? 5.620 -11.624 -7.819 1.00 94.62 152 GLY A O 1
ATOM 1173 N N . VAL A 1 153 ? 5.658 -13.444 -6.505 1.00 96.88 153 VAL A N 1
ATOM 1174 C CA . VAL A 1 153 ? 4.248 -13.429 -6.113 1.00 96.88 153 VAL A CA 1
ATOM 1175 C C . VAL A 1 153 ? 4.139 -13.699 -4.620 1.00 96.88 153 VAL A C 1
ATOM 1177 O O . VAL A 1 153 ? 4.879 -14.513 -4.067 1.00 96.88 153 VAL A O 1
ATOM 1180 N N . THR A 1 154 ? 3.194 -13.040 -3.956 1.00 96.75 154 THR A N 1
ATOM 1181 C CA . THR A 1 154 ? 2.823 -13.363 -2.579 1.00 96.75 154 THR A CA 1
ATOM 1182 C C . THR A 1 154 ? 1.331 -13.655 -2.446 1.00 96.75 154 THR A C 1
ATOM 1184 O O . THR A 1 154 ? 0.507 -13.204 -3.247 1.00 96.75 154 THR A O 1
ATOM 1187 N N . HIS A 1 155 ? 0.985 -14.423 -1.413 1.00 97.94 155 HIS A N 1
ATOM 1188 C CA . HIS A 1 155 ? -0.381 -14.803 -1.071 1.00 97.94 155 HIS A CA 1
ATOM 1189 C C . HIS A 1 155 ? -0.575 -14.726 0.442 1.00 97.94 155 HIS A C 1
ATOM 1191 O O . HIS A 1 155 ? 0.203 -15.299 1.201 1.00 97.94 155 HIS A O 1
ATOM 1197 N N . ASN A 1 156 ? -1.640 -14.056 0.879 1.00 97.69 156 ASN A N 1
ATOM 1198 C CA . ASN A 1 156 ? -1.966 -13.821 2.289 1.00 97.69 156 ASN A CA 1
ATOM 1199 C C . ASN A 1 156 ? -0.803 -13.247 3.132 1.00 97.69 156 ASN A C 1
ATOM 1201 O O . ASN A 1 156 ? -0.737 -13.545 4.325 1.00 97.69 156 ASN A O 1
ATOM 1205 N N . LYS A 1 157 ? 0.089 -12.420 2.552 1.00 97.69 157 LYS A N 1
ATOM 1206 C CA . LYS A 1 157 ? 1.188 -11.753 3.285 1.00 97.69 157 LYS A CA 1
ATOM 1207 C C . LYS A 1 157 ? 0.588 -10.949 4.446 1.00 97.69 157 LYS A C 1
ATOM 1209 O O . LYS A 1 157 ? -0.154 -10.000 4.175 1.00 97.69 157 LYS A O 1
ATOM 1214 N N . PRO A 1 158 ? 0.865 -11.306 5.712 1.00 98.06 158 PRO A N 1
ATOM 1215 C CA . PRO A 1 158 ? 0.347 -10.576 6.856 1.00 98.06 158 PRO A CA 1
ATOM 1216 C C . PRO A 1 158 ? 1.153 -9.295 7.085 1.00 98.06 158 PRO A C 1
ATOM 1218 O O . PRO A 1 158 ? 2.351 -9.248 6.808 1.00 98.06 158 PRO A O 1
ATOM 1221 N N . PHE A 1 159 ? 0.501 -8.283 7.647 1.00 97.38 159 PHE A N 1
ATOM 1222 C CA . PHE A 1 159 ? 1.141 -7.074 8.156 1.00 97.38 159 PHE A CA 1
ATOM 1223 C C . PHE A 1 159 ? 0.352 -6.486 9.332 1.00 97.38 159 PHE A C 1
ATOM 1225 O O . PHE A 1 159 ? -0.804 -6.844 9.578 1.00 97.38 159 PHE A O 1
ATOM 1232 N N . GLN A 1 160 ? 0.977 -5.576 10.072 1.00 97.06 160 GLN A N 1
ATOM 1233 C CA . GLN A 1 160 ? 0.335 -4.792 11.123 1.00 97.06 160 GLN A CA 1
ATOM 1234 C C . GLN A 1 160 ? 0.307 -3.338 10.661 1.00 97.06 160 GLN A C 1
ATOM 1236 O O . GLN A 1 160 ? 1.362 -2.748 10.470 1.00 97.06 160 GLN A O 1
ATOM 1241 N N . PHE A 1 161 ? -0.883 -2.766 10.490 1.00 97.00 161 PHE A N 1
ATOM 1242 C CA . PHE A 1 161 ? -1.034 -1.333 10.275 1.00 97.00 161 PHE A CA 1
ATOM 1243 C C . PHE A 1 161 ? -1.128 -0.615 11.624 1.00 97.00 161 PHE A C 1
ATOM 1245 O O . PHE A 1 161 ? -1.833 -1.062 12.538 1.00 97.00 161 PHE A O 1
ATOM 1252 N N . SER A 1 162 ? -0.434 0.507 11.733 1.00 94.50 162 SER A N 1
ATOM 1253 C CA . SER A 1 162 ? -0.577 1.502 12.790 1.00 94.50 162 SER A CA 1
ATOM 1254 C C . SER A 1 162 ? -0.186 2.843 12.188 1.00 94.50 162 SER A C 1
ATOM 1256 O O . SER A 1 162 ? 0.962 3.000 11.771 1.00 94.50 162 SER A O 1
ATOM 1258 N N . GLU A 1 163 ? -1.130 3.771 12.126 1.00 87.56 163 GLU A N 1
ATOM 1259 C CA . GLU A 1 163 ? -0.879 5.158 11.741 1.00 87.56 163 GLU A CA 1
ATOM 1260 C C . GLU A 1 163 ? 0.271 5.735 12.586 1.00 87.56 163 GLU A C 1
ATOM 1262 O O . GLU A 1 163 ? 0.326 5.514 13.802 1.00 87.56 163 GLU A O 1
ATOM 1267 N N . LYS A 1 164 ? 1.226 6.416 11.940 1.00 79.12 164 LYS A N 1
ATOM 1268 C CA . LYS A 1 164 ? 2.287 7.144 12.645 1.00 79.12 164 LYS A CA 1
ATOM 1269 C C . LYS A 1 164 ? 1.755 8.521 13.045 1.00 79.12 164 LYS A C 1
ATOM 1271 O O . LYS A 1 164 ? 0.940 9.098 12.336 1.00 79.12 164 LYS A O 1
ATOM 1276 N N . ASN A 1 165 ? 2.193 8.993 14.208 1.00 59.75 165 ASN A N 1
ATOM 1277 C CA . ASN A 1 165 ? 1.589 10.089 14.972 1.00 59.75 165 ASN A CA 1
ATOM 1278 C C . ASN A 1 165 ? 2.575 11.245 15.187 1.00 59.75 165 ASN A C 1
ATOM 1280 O O . ASN A 1 165 ? 3.796 10.976 15.157 1.00 59.75 165 ASN A O 1
#

Solvent-accessible surface area (backbone atoms only — not comparable to full-atom values): 10182 Å² total; per-residue (Å²): 140,88,87,91,83,90,81,92,89,88,81,93,85,84,88,84,85,86,85,92,86,89,83,91,81,90,76,94,73,78,84,78,75,83,76,79,73,74,76,71,80,79,76,79,44,94,84,59,38,39,71,45,79,39,73,88,67,42,28,30,37,34,41,35,75,36,90,94,40,48,36,33,36,39,36,39,28,31,24,64,69,100,50,78,45,76,35,63,27,72,40,60,56,40,44,33,43,32,39,53,90,94,43,82,43,80,44,64,26,32,38,46,71,35,76,89,84,63,21,30,69,40,34,16,34,36,30,41,27,76,44,79,68,44,63,82,46,64,56,36,43,34,23,40,51,48,49,60,44,73,81,50,73,51,64,54,49,72,49,74,48,53,70,72,130